Protein AF-A0A817T3V4-F1 (afdb_monomer_lite)

pLDDT: mean 74.31, std 17.36, range [38.12, 92.44]

Radius of gyration: 15.35 Å; chains: 1; bounding box: 32×20×54 Å

Secondary structure (DSSP, 8-state):
-----SSSSSGGGB-TTT-PBP-SSSTTT-EEE-TTT--EEEHHHHHHHHHHHHHHHTT-

Foldseek 3Di:
DDPPPDPPPQVLQAAPPPRDGADPVDQQRHWDQDPPPRGIHGNVVVVVVVVVVVVVVVPD

Sequence (60 aa):
MSLSNQSYYMDFLRCARCLHDFEYENPLYHPITLPICDHTMCRKCINIIRNETKCSQDQI

Structure (mmCIF, N/CA/C/O backbone):
data_AF-A0A817T3V4-F1
#
_entry.id   AF-A0A817T3V4-F1
#
loop_
_atom_site.group_PDB
_atom_site.id
_atom_site.type_symbol
_atom_site.label_atom_id
_atom_site.label_alt_id
_atom_site.label_comp_id
_atom_site.label_asym_id
_atom_site.label_entity_id
_atom_site.label_seq_id
_atom_site.pdbx_PDB_ins_code
_atom_site.Cartn_x
_atom_site.Cartn_y
_atom_site.Cartn_z
_atom_site.occupancy
_atom_site.B_iso_or_equiv
_atom_site.auth_seq_id
_atom_site.auth_comp_id
_atom_site.auth_asym_id
_atom_site.auth_atom_id
_atom_site.pdbx_PDB_model_num
ATOM 1 N N . MET A 1 1 ? 17.030 9.967 -33.646 1.00 38.12 1 MET A N 1
ATOM 2 C CA . MET A 1 1 ? 16.400 8.865 -32.889 1.00 38.12 1 MET A CA 1
ATOM 3 C C . MET A 1 1 ? 15.849 9.453 -31.602 1.00 38.12 1 MET A C 1
ATOM 5 O O . MET A 1 1 ? 16.620 9.929 -30.782 1.00 38.12 1 MET A O 1
ATOM 9 N N . SER A 1 2 ? 14.526 9.554 -31.518 1.00 41.34 2 SER A N 1
ATOM 10 C CA . SER A 1 2 ? 13.787 10.306 -30.500 1.00 41.34 2 SER A CA 1
ATOM 11 C C . SER A 1 2 ? 13.751 9.554 -29.164 1.00 41.34 2 SER A C 1
ATOM 13 O O . SER A 1 2 ? 13.089 8.527 -29.056 1.00 41.34 2 SER A O 1
ATOM 15 N N . LEU A 1 3 ? 14.443 10.060 -28.141 1.00 49.94 3 LEU A N 1
ATOM 16 C CA . LEU A 1 3 ? 14.343 9.578 -26.756 1.00 49.94 3 LEU A CA 1
ATOM 17 C C . LEU A 1 3 ? 13.223 10.332 -26.026 1.00 49.94 3 LEU A C 1
ATOM 19 O O . LEU A 1 3 ? 13.471 11.120 -25.121 1.00 49.94 3 LEU A O 1
ATOM 23 N N . SER A 1 4 ? 11.980 10.136 -26.461 1.00 51.84 4 SER A N 1
ATOM 24 C CA . SER A 1 4 ? 10.821 10.869 -25.923 1.00 51.84 4 SER A CA 1
ATOM 25 C C . SER A 1 4 ? 9.681 9.944 -25.503 1.00 51.84 4 SER A C 1
ATOM 27 O O . SER A 1 4 ? 8.530 10.332 -25.613 1.00 51.84 4 SER A O 1
ATOM 29 N N . ASN A 1 5 ? 9.970 8.711 -25.073 1.00 45.84 5 ASN A N 1
ATOM 30 C CA . ASN A 1 5 ? 8.923 7.718 -24.784 1.00 45.84 5 ASN A CA 1
ATOM 31 C C . ASN A 1 5 ? 9.140 6.906 -23.494 1.00 45.84 5 ASN A C 1
ATOM 33 O O . ASN A 1 5 ? 8.674 5.778 -23.390 1.00 45.84 5 ASN A O 1
ATOM 37 N N . GLN A 1 6 ? 9.819 7.464 -22.486 1.00 46.75 6 GLN A N 1
ATOM 38 C CA . GLN A 1 6 ? 9.972 6.806 -21.173 1.00 46.75 6 GLN A CA 1
ATOM 39 C C . GLN A 1 6 ? 9.329 7.549 -19.995 1.00 46.75 6 GLN A C 1
ATOM 41 O O . GLN A 1 6 ? 9.514 7.152 -18.851 1.00 46.75 6 GLN A O 1
ATOM 46 N N . SER A 1 7 ? 8.516 8.578 -20.244 1.00 50.25 7 SER A N 1
ATOM 47 C CA . SER A 1 7 ? 7.784 9.273 -19.172 1.00 50.25 7 SER A CA 1
ATOM 48 C C . SER A 1 7 ? 6.369 8.737 -18.925 1.00 50.25 7 SER A C 1
ATOM 50 O O . SER A 1 7 ? 5.705 9.222 -18.025 1.00 50.25 7 SER A O 1
ATOM 52 N N . TYR A 1 8 ? 5.896 7.734 -19.674 1.00 47.22 8 TYR A N 1
ATOM 53 C CA . TYR A 1 8 ? 4.476 7.337 -19.651 1.00 47.22 8 TYR A CA 1
ATOM 54 C C . TYR A 1 8 ? 4.088 6.283 -18.589 1.00 47.22 8 TYR A C 1
ATOM 56 O O . TYR A 1 8 ? 2.918 5.933 -18.496 1.00 47.22 8 TYR A O 1
ATOM 64 N N . TYR A 1 9 ? 5.034 5.772 -17.789 1.00 49.88 9 TYR A N 1
ATOM 65 C CA . TYR A 1 9 ? 4.777 4.696 -16.807 1.00 49.88 9 TYR A CA 1
ATOM 66 C C . TYR A 1 9 ? 5.328 4.951 -15.392 1.00 49.88 9 TYR A C 1
ATOM 68 O O . TYR A 1 9 ? 5.221 4.079 -14.534 1.00 49.88 9 TYR A O 1
ATOM 76 N N . MET A 1 10 ? 5.908 6.125 -15.117 1.00 49.56 10 MET A N 1
ATOM 77 C CA . MET A 1 10 ? 6.547 6.400 -13.817 1.00 49.56 10 MET A CA 1
ATOM 78 C C . MET A 1 10 ? 5.604 7.014 -12.771 1.00 49.56 10 MET A C 1
ATOM 80 O O . MET A 1 10 ? 5.901 6.943 -11.582 1.00 49.56 10 MET A O 1
ATOM 84 N N . ASP A 1 11 ? 4.450 7.557 -13.171 1.00 50.75 11 ASP A N 1
ATOM 85 C CA . ASP A 1 11 ? 3.521 8.191 -12.221 1.00 50.7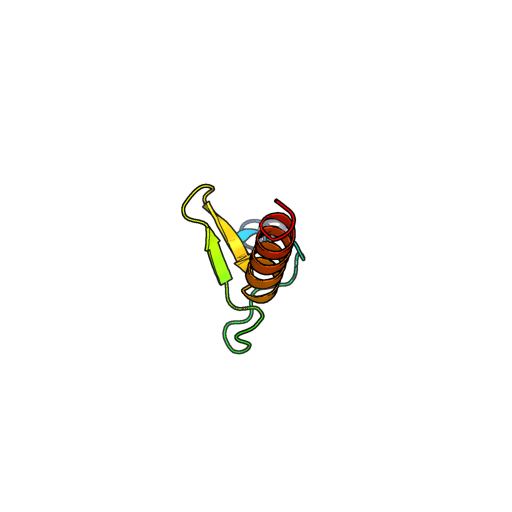5 11 ASP A CA 1
ATOM 86 C C . ASP A 1 11 ? 2.741 7.170 -11.373 1.00 50.75 11 ASP A C 1
ATOM 88 O O . ASP A 1 11 ? 2.410 7.444 -10.222 1.00 50.75 11 ASP A O 1
ATOM 92 N N . PHE A 1 12 ? 2.521 5.951 -11.882 1.00 60.53 12 PHE A N 1
ATOM 93 C CA . PHE A 1 12 ? 1.863 4.866 -11.135 1.00 60.53 12 PHE A CA 1
ATOM 94 C C . PHE A 1 12 ? 2.768 4.185 -10.100 1.00 60.53 12 PHE A C 1
ATOM 96 O O . PHE A 1 12 ? 2.291 3.379 -9.302 1.00 60.53 12 PHE A O 1
ATOM 103 N N . LEU A 1 13 ? 4.068 4.490 -10.103 1.00 74.69 13 LEU A N 1
ATOM 104 C CA . LEU A 1 13 ? 5.049 3.872 -9.212 1.00 74.69 13 LEU A CA 1
ATOM 105 C C . LEU A 1 13 ? 5.396 4.749 -8.008 1.00 74.69 13 LEU A C 1
ATOM 107 O O . LEU A 1 13 ? 6.284 4.389 -7.238 1.00 74.69 13 LEU A O 1
ATOM 111 N N . ARG A 1 14 ? 4.698 5.874 -7.823 1.00 84.94 14 ARG A N 1
ATOM 112 C CA . ARG A 1 14 ? 4.967 6.831 -6.748 1.00 84.94 14 ARG A CA 1
ATOM 113 C C . ARG A 1 14 ? 3.782 7.015 -5.827 1.00 84.94 14 ARG A C 1
ATOM 115 O O . ARG A 1 14 ? 2.624 7.033 -6.239 1.00 84.94 14 ARG A O 1
ATOM 122 N N . CYS A 1 15 ? 4.081 7.229 -4.552 1.00 87.56 15 CYS A N 1
ATOM 123 C CA . CYS A 1 15 ? 3.079 7.595 -3.566 1.00 87.56 15 CYS A CA 1
ATOM 124 C C . CYS A 1 15 ? 2.445 8.943 -3.921 1.00 87.56 15 CYS A C 1
ATOM 126 O O . CYS A 1 15 ? 3.134 9.963 -3.923 1.00 87.56 15 CYS A O 1
ATOM 128 N N . ALA A 1 16 ? 1.120 8.975 -4.079 1.00 85.44 16 ALA A N 1
ATOM 129 C CA . ALA A 1 16 ? 0.382 10.198 -4.408 1.00 85.44 16 ALA A CA 1
ATOM 130 C C . ALA A 1 16 ? 0.545 11.348 -3.386 1.00 85.44 16 ALA A C 1
ATOM 132 O O . ALA A 1 16 ? 0.278 12.498 -3.717 1.00 85.44 16 ALA A O 1
ATOM 133 N N . ARG A 1 17 ? 0.983 11.068 -2.144 1.00 86.50 17 ARG A N 1
ATOM 134 C CA . ARG A 1 17 ? 1.179 12.095 -1.098 1.00 86.50 17 ARG A CA 1
ATOM 135 C C . ARG A 1 17 ? 2.624 12.556 -0.933 1.00 86.50 17 ARG A C 1
ATOM 137 O O . ARG A 1 17 ? 2.849 13.749 -0.792 1.00 86.50 17 ARG A O 1
ATOM 144 N N . CYS A 1 18 ? 3.591 11.640 -0.877 1.00 89.31 18 CYS A N 1
ATOM 145 C CA . CYS A 1 18 ? 4.995 11.998 -0.622 1.00 89.31 18 CYS A CA 1
ATOM 146 C C . CYS A 1 18 ? 5.897 11.920 -1.856 1.00 89.31 18 CYS A C 1
ATOM 148 O O . CYS A 1 18 ? 7.091 12.183 -1.724 1.00 89.31 18 CYS A O 1
ATOM 150 N N . LEU A 1 19 ? 5.347 11.524 -3.009 1.00 87.69 19 LEU A N 1
ATOM 151 C CA . LEU A 1 19 ? 6.027 11.391 -4.301 1.00 87.69 19 LEU A CA 1
ATOM 152 C C . LEU A 1 19 ? 7.256 10.465 -4.300 1.00 87.69 19 LEU A C 1
ATOM 154 O O . LEU A 1 19 ? 7.970 10.409 -5.295 1.00 87.69 19 LEU A O 1
ATOM 158 N N . HIS A 1 20 ? 7.491 9.721 -3.212 1.00 88.06 20 HIS A N 1
ATOM 159 C CA . HIS A 1 20 ? 8.500 8.667 -3.174 1.00 88.06 20 HIS A CA 1
ATOM 160 C C . HIS A 1 20 ? 8.070 7.500 -4.045 1.00 88.06 20 HIS A C 1
ATOM 162 O O . HIS A 1 20 ? 6.889 7.133 -4.051 1.00 88.06 20 HIS A O 1
ATOM 168 N N . ASP A 1 21 ? 9.055 6.900 -4.703 1.00 89.06 21 ASP A N 1
ATOM 169 C CA . ASP A 1 21 ? 8.889 5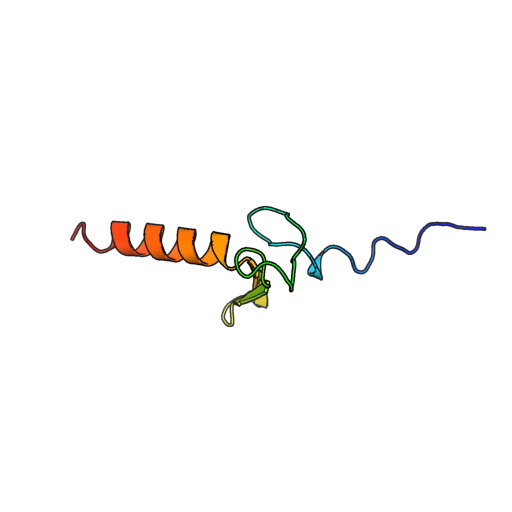.640 -5.406 1.00 89.06 21 ASP A CA 1
ATOM 170 C C . ASP A 1 21 ? 8.467 4.543 -4.415 1.00 89.06 21 ASP A C 1
ATOM 172 O O . ASP A 1 21 ? 8.857 4.528 -3.242 1.00 89.06 21 ASP A O 1
ATOM 176 N N . PHE A 1 22 ? 7.606 3.644 -4.875 1.00 88.69 22 PHE A N 1
ATOM 177 C CA . PHE A 1 22 ? 7.217 2.476 -4.108 1.00 88.69 22 PHE A CA 1
ATOM 178 C C . PHE A 1 22 ? 8.372 1.478 -4.050 1.00 88.69 22 PHE A C 1
ATOM 180 O O . PHE A 1 22 ? 8.956 1.120 -5.071 1.00 88.69 22 PHE A O 1
ATOM 187 N N . GLU A 1 23 ? 8.648 0.968 -2.854 1.00 85.56 23 GLU A N 1
ATOM 188 C CA . GLU A 1 23 ? 9.655 -0.067 -2.632 1.00 85.56 23 GLU A CA 1
ATOM 189 C C . GLU A 1 23 ? 8.958 -1.315 -2.089 1.00 85.56 23 GLU A C 1
ATOM 191 O O . GLU A 1 23 ? 8.271 -1.264 -1.067 1.00 85.56 23 GLU A O 1
ATOM 196 N N . TYR A 1 24 ? 9.126 -2.451 -2.765 1.00 78.81 24 TYR A N 1
ATOM 197 C CA . TYR A 1 24 ? 8.511 -3.712 -2.336 1.00 78.81 24 TYR A CA 1
ATOM 198 C C . TYR A 1 24 ? 9.261 -4.368 -1.172 1.00 78.81 24 TYR A C 1
ATOM 200 O O . TYR A 1 24 ? 8.632 -5.023 -0.342 1.00 78.81 24 TYR A O 1
ATOM 208 N N . GLU A 1 25 ? 10.577 -4.159 -1.086 1.00 86.19 25 GLU A N 1
ATOM 209 C CA . GLU A 1 25 ? 11.429 -4.686 -0.012 1.00 86.19 25 GLU A CA 1
ATOM 210 C C . GLU A 1 25 ? 11.251 -3.916 1.301 1.00 86.19 25 GLU A C 1
ATOM 212 O O . GLU A 1 25 ? 11.393 -4.483 2.385 1.00 86.19 25 GLU A O 1
ATOM 217 N N . ASN A 1 26 ? 10.890 -2.632 1.218 1.00 85.06 26 ASN A N 1
ATOM 218 C CA . ASN A 1 26 ? 10.643 -1.799 2.383 1.00 85.06 26 ASN A CA 1
ATOM 219 C C . ASN A 1 26 ? 9.137 -1.707 2.682 1.00 85.06 26 ASN A C 1
ATOM 221 O O . ASN A 1 26 ? 8.403 -0.993 1.991 1.00 85.06 26 ASN A O 1
ATOM 225 N N . PRO A 1 27 ? 8.640 -2.338 3.762 1.00 88.31 27 PRO A N 1
ATOM 226 C CA . PRO A 1 27 ? 7.209 -2.368 4.061 1.00 88.31 27 PRO A CA 1
ATOM 227 C C . PRO A 1 27 ? 6.600 -0.976 4.290 1.00 88.31 27 PRO A C 1
ATOM 229 O O . PRO A 1 27 ? 5.387 -0.814 4.145 1.00 88.31 27 PRO A O 1
ATOM 232 N N . LEU A 1 28 ? 7.404 0.040 4.632 1.00 87.56 28 LEU A N 1
ATOM 233 C CA . LEU A 1 28 ? 6.934 1.419 4.809 1.00 87.56 28 LEU A CA 1
ATOM 234 C C . LEU A 1 28 ? 6.562 2.093 3.482 1.00 87.56 28 LEU A C 1
ATOM 236 O O . LEU A 1 28 ? 5.629 2.905 3.459 1.00 87.56 28 LEU A O 1
ATOM 240 N N . TYR A 1 29 ? 7.263 1.750 2.401 1.00 89.06 29 TYR A N 1
ATOM 241 C CA . TYR A 1 29 ? 7.047 2.300 1.061 1.00 89.06 29 TYR A CA 1
ATOM 242 C C . TYR A 1 29 ? 6.232 1.376 0.153 1.00 89.06 29 TYR A C 1
ATOM 244 O O . TYR A 1 29 ? 5.987 1.715 -1.001 1.00 89.06 29 TYR A O 1
ATOM 252 N N . HIS A 1 30 ? 5.731 0.263 0.689 1.00 89.56 30 HIS A N 1
ATOM 253 C CA . HIS A 1 30 ? 4.863 -0.649 -0.042 1.00 89.56 30 HIS A CA 1
ATOM 254 C C . HIS A 1 30 ? 3.588 0.070 -0.529 1.00 89.56 30 HIS A C 1
ATOM 256 O O . HIS A 1 30 ? 2.975 0.814 0.258 1.00 89.56 30 HIS A O 1
ATOM 262 N N . PRO A 1 31 ? 3.168 -0.145 -1.78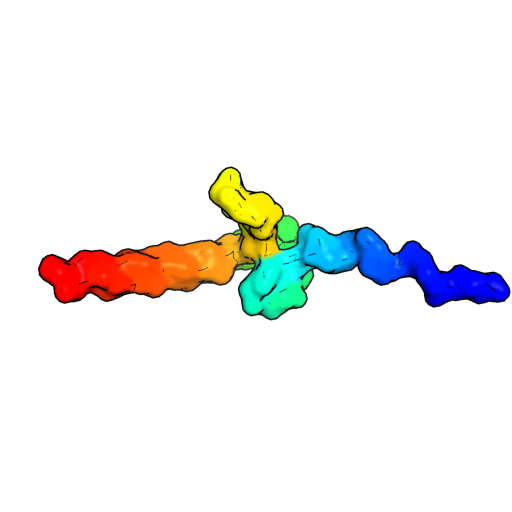8 1.00 88.19 31 PRO A N 1
ATOM 263 C CA . PRO A 1 31 ? 1.991 0.501 -2.353 1.00 88.19 31 PRO A CA 1
ATOM 264 C C . PRO A 1 31 ? 0.699 -0.011 -1.707 1.00 88.19 31 PRO A C 1
ATOM 266 O O . PRO A 1 31 ? 0.531 -1.200 -1.444 1.00 88.19 31 PRO A O 1
ATOM 269 N N . ILE A 1 32 ? -0.236 0.900 -1.456 1.00 88.12 32 ILE A N 1
ATOM 270 C CA . ILE A 1 32 ? -1.592 0.620 -0.988 1.00 88.12 32 ILE A CA 1
ATOM 271 C C . ILE A 1 32 ? -2.556 1.400 -1.873 1.00 88.12 32 ILE A C 1
ATOM 273 O O . ILE A 1 32 ? -2.559 2.631 -1.857 1.00 88.12 32 ILE A O 1
ATOM 277 N N . THR A 1 33 ? -3.393 0.683 -2.615 1.00 86.81 33 THR A N 1
ATOM 278 C CA . THR A 1 33 ? -4.468 1.278 -3.413 1.00 86.81 33 THR A CA 1
ATOM 279 C C . THR A 1 33 ? -5.679 1.555 -2.529 1.00 86.81 33 THR A C 1
ATOM 281 O O . THR A 1 33 ? -6.141 0.687 -1.783 1.00 86.81 33 THR A O 1
ATOM 284 N N . LEU A 1 34 ? -6.179 2.787 -2.587 1.00 81.94 34 LEU A N 1
ATOM 285 C CA . LEU A 1 34 ? -7.387 3.213 -1.896 1.00 81.94 34 LEU A CA 1
ATOM 286 C C . LEU A 1 34 ? -8.614 2.822 -2.732 1.00 81.94 34 LEU A C 1
ATOM 288 O O . LEU A 1 34 ? -8.794 3.380 -3.811 1.00 81.94 34 LEU A O 1
ATOM 292 N N . PRO A 1 35 ? -9.502 1.942 -2.237 1.00 78.75 35 PRO A N 1
ATOM 293 C CA . PRO A 1 35 ? -10.605 1.396 -3.035 1.00 78.75 35 PRO A CA 1
ATOM 294 C C . PRO A 1 35 ? -11.695 2.420 -3.391 1.00 78.75 35 PRO A C 1
ATOM 296 O O . PRO A 1 35 ? -12.581 2.118 -4.176 1.00 78.75 35 PRO A O 1
ATOM 299 N N . ILE A 1 36 ? -11.675 3.609 -2.780 1.00 78.69 36 ILE A N 1
ATOM 300 C CA . ILE A 1 36 ? -12.709 4.641 -2.965 1.00 78.69 36 ILE A CA 1
ATOM 301 C C . ILE A 1 36 ? -12.346 5.612 -4.095 1.00 78.69 36 ILE A C 1
ATOM 303 O O . ILE A 1 36 ? -13.230 6.206 -4.702 1.00 78.69 36 ILE A O 1
ATOM 307 N N . CYS A 1 37 ? -11.055 5.822 -4.356 1.00 81.69 37 CYS A N 1
ATOM 308 C CA . CYS A 1 37 ? -10.589 6.871 -5.262 1.00 81.69 37 CYS A CA 1
ATOM 309 C C . CYS A 1 37 ? -9.490 6.410 -6.225 1.00 81.69 37 CYS A C 1
ATOM 311 O O . CYS A 1 37 ? -8.887 7.260 -6.869 1.00 81.69 37 CYS A O 1
ATOM 313 N N . ASP A 1 38 ? -9.201 5.104 -6.272 1.00 80.44 38 ASP A N 1
ATOM 314 C CA . ASP A 1 38 ? -8.185 4.451 -7.114 1.00 80.44 38 ASP A CA 1
ATOM 315 C C . ASP A 1 38 ? -6.769 5.056 -7.041 1.00 80.44 38 ASP A C 1
ATOM 317 O O . ASP A 1 38 ? -5.886 4.742 -7.838 1.00 80.44 38 ASP A O 1
ATOM 321 N N . HIS A 1 39 ? -6.500 5.886 -6.031 1.00 83.50 39 HIS A N 1
ATOM 322 C CA . HIS A 1 39 ? -5.172 6.426 -5.777 1.00 83.50 39 HIS A CA 1
ATOM 323 C C . HIS A 1 39 ? -4.314 5.413 -5.025 1.00 83.50 39 HIS A C 1
ATOM 325 O O . HIS A 1 39 ? -4.770 4.760 -4.082 1.00 83.50 39 HIS A O 1
ATOM 331 N N . THR A 1 40 ? -3.035 5.340 -5.391 1.00 87.06 40 THR A N 1
ATOM 332 C CA . THR A 1 40 ? -2.056 4.503 -4.693 1.00 87.06 40 THR A CA 1
ATOM 333 C C . THR A 1 40 ? -1.165 5.366 -3.803 1.00 87.06 40 THR A C 1
ATOM 335 O O . THR A 1 40 ? -0.609 6.386 -4.216 1.00 87.06 40 THR A O 1
ATOM 338 N N . MET A 1 41 ? -1.033 4.968 -2.543 1.00 90.81 41 MET A N 1
ATOM 339 C CA . MET A 1 41 ? -0.227 5.649 -1.533 1.00 90.81 41 MET A CA 1
ATOM 340 C C . MET A 1 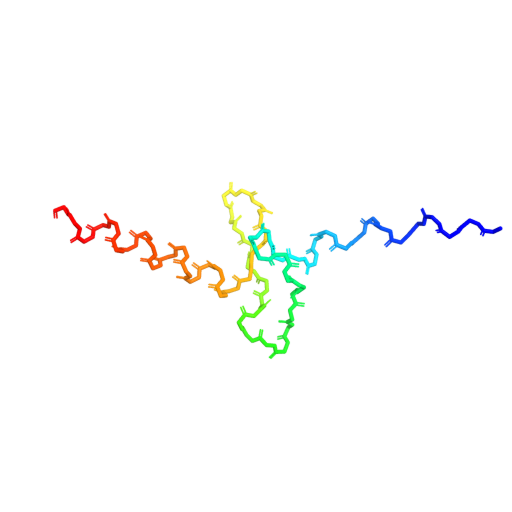41 ? 0.685 4.655 -0.830 1.00 90.81 41 MET A C 1
ATOM 342 O O . MET A 1 41 ? 0.362 3.478 -0.728 1.00 90.81 41 MET A O 1
ATOM 346 N N . CYS A 1 42 ? 1.812 5.112 -0.290 1.00 92.44 42 CYS A N 1
ATOM 347 C CA . CYS A 1 42 ? 2.661 4.233 0.500 1.00 92.44 42 CYS A CA 1
ATOM 348 C C . CYS A 1 42 ? 2.060 3.979 1.888 1.00 92.44 42 CYS A C 1
ATOM 350 O O . CYS A 1 42 ? 1.377 4.838 2.466 1.00 92.44 42 CYS A O 1
ATOM 352 N N . ARG A 1 43 ? 2.365 2.811 2.463 1.00 90.62 43 ARG A N 1
ATOM 353 C CA . ARG A 1 43 ? 1.896 2.412 3.799 1.00 90.62 43 ARG A CA 1
ATOM 354 C C . ARG A 1 43 ? 2.188 3.454 4.880 1.00 90.62 43 ARG A C 1
ATOM 356 O O . ARG A 1 43 ? 1.329 3.707 5.726 1.00 90.62 43 ARG A O 1
ATOM 363 N N . LYS A 1 44 ? 3.356 4.100 4.836 1.00 91.81 44 LYS A N 1
ATOM 364 C CA . LYS A 1 44 ? 3.718 5.197 5.746 1.00 91.81 44 LYS A CA 1
ATOM 365 C C . LYS A 1 44 ? 2.700 6.342 5.697 1.00 91.81 44 LYS A C 1
ATOM 367 O O . LYS A 1 44 ? 2.196 6.749 6.740 1.00 91.81 44 LYS A O 1
ATOM 372 N N . CYS A 1 45 ? 2.363 6.836 4.505 1.00 90.69 45 CYS A N 1
ATOM 373 C CA . CYS A 1 45 ? 1.408 7.936 4.346 1.00 90.69 45 CYS A CA 1
ATOM 374 C C . CYS A 1 45 ? -0.021 7.534 4.731 1.00 90.69 45 CYS A C 1
ATOM 376 O O . CYS A 1 45 ? -0.730 8.339 5.331 1.00 90.69 45 CYS A O 1
ATOM 378 N N . ILE A 1 46 ? -0.427 6.292 4.454 1.00 89.06 46 ILE A N 1
ATOM 379 C CA . ILE A 1 46 ? -1.724 5.762 4.903 1.00 89.06 46 ILE A CA 1
ATOM 380 C C . ILE A 1 46 ? -1.819 5.741 6.431 1.00 89.06 46 ILE A C 1
ATOM 382 O O . ILE A 1 46 ? -2.838 6.144 6.991 1.00 89.06 46 ILE A O 1
ATOM 386 N N . ASN A 1 47 ? -0.764 5.304 7.120 1.00 88.81 47 ASN A N 1
ATOM 387 C CA . ASN A 1 47 ? -0.750 5.277 8.581 1.00 88.81 47 ASN A CA 1
ATOM 388 C C . ASN A 1 47 ? -0.810 6.685 9.185 1.00 88.81 47 ASN A C 1
ATOM 390 O O . ASN A 1 47 ? -1.510 6.880 10.174 1.00 88.81 47 ASN A O 1
ATOM 394 N N . ILE A 1 48 ? -0.139 7.666 8.571 1.00 88.19 48 ILE A N 1
ATOM 395 C CA . ILE A 1 48 ? -0.234 9.073 8.987 1.00 88.19 48 ILE A CA 1
ATOM 396 C C . ILE A 1 48 ? -1.682 9.560 8.877 1.00 88.19 48 ILE A C 1
ATOM 398 O O . ILE A 1 48 ? -2.224 10.026 9.871 1.00 88.19 4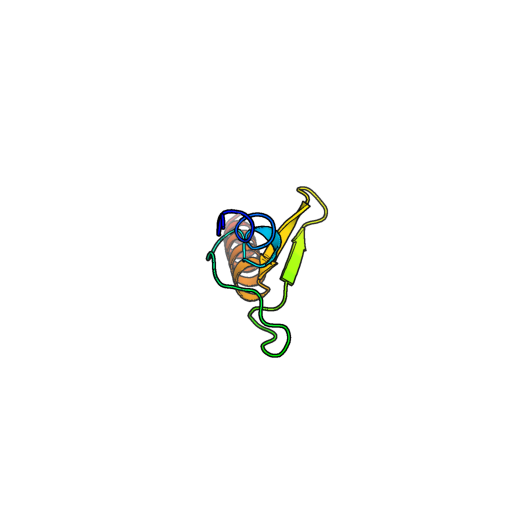8 ILE A O 1
ATOM 402 N N . ILE A 1 49 ? -2.343 9.356 7.732 1.00 85.56 49 ILE A N 1
ATOM 403 C CA . ILE A 1 49 ? -3.749 9.758 7.536 1.00 85.56 49 ILE A CA 1
ATOM 404 C C . ILE A 1 49 ? -4.668 9.098 8.565 1.00 85.56 49 ILE A C 1
ATOM 406 O O . ILE A 1 49 ? -5.538 9.755 9.132 1.00 85.56 49 ILE A O 1
ATOM 410 N N . ARG A 1 50 ? -4.479 7.799 8.821 1.00 83.06 50 ARG A N 1
ATOM 411 C CA . ARG A 1 50 ? -5.266 7.052 9.815 1.00 83.06 50 ARG A CA 1
ATOM 412 C C . ARG A 1 50 ? -5.070 7.586 11.231 1.00 83.06 50 ARG A C 1
ATOM 414 O O . ARG A 1 50 ? -6.020 7.608 12.003 1.00 83.06 50 ARG A O 1
ATOM 421 N N . ASN A 1 51 ? -3.858 8.002 11.579 1.00 80.75 51 ASN A N 1
ATOM 422 C CA . ASN A 1 51 ? -3.581 8.580 12.890 1.00 80.75 51 ASN A CA 1
ATOM 423 C C . ASN A 1 51 ? -4.114 10.017 12.998 1.00 80.75 51 ASN A C 1
ATOM 425 O O . ASN A 1 51 ? -4.692 10.358 14.023 1.00 80.75 51 ASN A O 1
ATOM 429 N N . GLU A 1 52 ? -4.003 10.824 11.937 1.00 79.06 52 GLU A N 1
ATOM 430 C CA . GLU A 1 52 ? -4.613 12.162 11.849 1.00 79.06 52 GLU A CA 1
ATOM 431 C C . GLU A 1 52 ? -6.144 12.084 12.014 1.00 79.06 52 GLU A C 1
ATOM 433 O O . GLU A 1 52 ? -6.734 12.843 12.784 1.00 79.06 52 GLU A O 1
ATOM 438 N N . THR A 1 53 ? -6.795 11.119 11.353 1.00 71.75 53 THR A N 1
ATOM 439 C CA . THR A 1 53 ? -8.250 10.908 11.475 1.00 71.75 53 THR A CA 1
ATOM 440 C C . THR A 1 53 ? -8.668 10.404 12.852 1.00 71.75 53 THR A C 1
ATOM 442 O O . THR A 1 53 ? -9.675 10.875 13.367 1.00 71.75 53 THR A O 1
ATOM 445 N N . LYS A 1 54 ? -7.895 9.516 13.489 1.00 61.78 54 LYS A N 1
ATOM 446 C CA . LYS A 1 54 ? -8.176 9.059 14.863 1.00 61.78 54 LYS A CA 1
ATOM 447 C C . LYS A 1 54 ? -8.040 10.176 15.896 1.00 61.78 54 LYS A C 1
ATOM 449 O O . LYS A 1 54 ? -8.967 10.390 16.665 1.00 61.78 54 LYS A O 1
ATOM 454 N N . CYS A 1 55 ? -6.961 10.962 15.842 1.00 54.16 55 CYS A N 1
ATOM 455 C CA . CYS A 1 55 ? -6.807 12.129 16.720 1.00 54.16 55 CYS A CA 1
ATOM 456 C C . CYS A 1 55 ? -7.933 13.162 16.542 1.00 54.16 55 CYS A C 1
ATOM 458 O O . CYS A 1 55 ? -8.228 13.906 17.470 1.00 54.16 55 CYS A O 1
ATOM 460 N N . SER A 1 56 ? -8.566 13.207 15.365 1.00 54.12 56 SER A N 1
ATOM 461 C CA . SER A 1 56 ? -9.717 14.082 15.107 1.00 54.12 56 SER A CA 1
ATOM 462 C C . SER A 1 56 ? -11.039 13.530 15.664 1.00 54.12 56 SER A C 1
ATOM 464 O O . SER A 1 56 ? -11.991 14.289 15.814 1.00 54.12 56 SER A O 1
ATOM 466 N N . GLN A 1 57 ? -11.123 12.227 15.955 1.00 56.22 57 GLN A N 1
ATOM 467 C CA . GLN A 1 57 ? -12.322 11.572 16.497 1.00 56.22 57 GLN A CA 1
ATOM 468 C C . GLN A 1 57 ? -12.341 11.526 18.032 1.00 56.22 57 GLN A C 1
ATOM 470 O O . GLN A 1 57 ? -13.420 11.545 18.610 1.00 56.22 57 GLN A O 1
ATOM 475 N N . ASP A 1 58 ? -11.178 11.549 18.690 1.00 52.59 58 ASP A N 1
ATOM 476 C CA . ASP A 1 58 ? -11.048 11.565 20.161 1.00 52.59 58 ASP A CA 1
ATOM 477 C C . ASP A 1 58 ? -11.249 12.968 20.796 1.00 52.59 58 ASP A C 1
ATOM 479 O O . ASP A 1 58 ? -10.935 13.184 21.965 1.00 52.59 58 ASP A O 1
ATOM 483 N N . GLN A 1 59 ? -11.736 13.950 20.027 1.00 45.72 59 GLN A N 1
ATOM 484 C CA . GLN A 1 59 ? -11.990 15.337 20.461 1.00 45.72 59 GLN A CA 1
ATOM 485 C C . GLN A 1 59 ? -13.496 15.682 20.542 1.00 45.72 59 GLN A C 1
ATOM 487 O O . GLN A 1 59 ? -13.837 16.865 20.579 1.00 45.72 59 GLN A O 1
ATOM 492 N N . ILE A 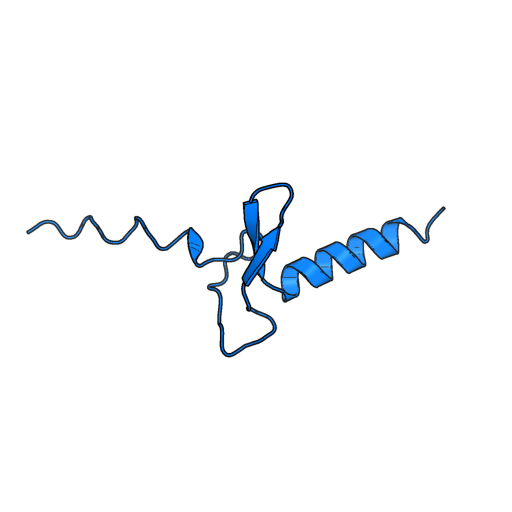1 60 ? -14.394 14.685 20.551 1.00 41.91 60 ILE A N 1
ATOM 493 C CA . ILE A 1 60 ? -15.860 14.866 20.642 1.00 41.91 60 ILE A CA 1
ATOM 494 C C . ILE A 1 60 ? -16.394 14.273 21.945 1.00 41.91 60 ILE A C 1
ATOM 496 O O . ILE A 1 60 ? -16.033 13.114 22.247 1.00 41.91 60 ILE A O 1
#